Protein AF-A0A951EGD0-F1 (afdb_monomer_lite)

Foldseek 3Di:
DDDDDDDDDDDDDDDDDDDDDDDDDDDDDDDPDDDPDDDPPPPPDPPPDQDDDDDDAQGKDKDFAPAFWPDKDKPDVQQKNWDDPDRGIIMIHGHHDDDIDMDTDGPPPD

Sequence (110 aa):
MTSHISRVLTIALLAVAVGAPAQEQANPPAAPAQAPAAAPEQSAMPTESPLPLRVLVGKSLLINTADRLKRVSVTDPTVADALVVTPTQVLIHGRAPGEVSLLLWNESER

Structure (mmCIF, N/CA/C/O backbone):
data_AF-A0A951EGD0-F1
#
_entry.id   AF-A0A951EGD0-F1
#
loop_
_atom_site.group_PDB
_atom_site.id
_atom_site.type_symbol
_atom_site.label_atom_id
_atom_site.label_alt_id
_atom_site.label_comp_id
_atom_site.label_asym_id
_atom_site.label_entity_id
_atom_site.label_seq_id
_atom_site.pdbx_PDB_ins_code
_atom_site.Cartn_x
_atom_site.Cartn_y
_atom_site.Cartn_z
_atom_site.occupancy
_atom_site.B_iso_or_equiv
_atom_site.auth_seq_id
_atom_site.auth_comp_id
_atom_site.auth_asym_id
_atom_site.auth_atom_id
_atom_site.pdbx_PDB_model_num
ATOM 1 N N . MET A 1 1 ? 38.394 -3.154 12.804 1.00 40.75 1 MET A N 1
ATOM 2 C CA . MET A 1 1 ? 39.769 -3.593 12.466 1.00 40.75 1 MET A CA 1
ATOM 3 C C . MET A 1 1 ? 40.384 -4.086 13.766 1.00 40.75 1 MET A C 1
ATOM 5 O O . MET A 1 1 ? 40.414 -3.297 14.689 1.00 40.75 1 MET A O 1
ATOM 9 N N . THR A 1 2 ? 40.779 -5.330 14.015 1.00 39.12 2 THR A N 1
ATOM 10 C CA . THR A 1 2 ? 40.964 -6.543 13.211 1.00 39.12 2 THR A CA 1
ATOM 11 C C . THR A 1 2 ? 41.098 -7.684 14.236 1.00 39.12 2 THR A C 1
ATOM 13 O O . THR A 1 2 ? 41.708 -7.494 15.283 1.00 39.12 2 THR A O 1
ATOM 16 N N . SER A 1 3 ? 40.477 -8.832 13.970 1.00 39.78 3 SER A N 1
ATOM 17 C CA . SER A 1 3 ? 40.514 -10.045 14.804 1.00 39.78 3 SER A CA 1
ATOM 18 C C . SER A 1 3 ? 41.935 -10.598 14.971 1.00 39.78 3 SER A C 1
ATOM 20 O O . SER A 1 3 ? 42.650 -10.668 13.973 1.00 39.78 3 SER A O 1
ATOM 22 N N . HIS A 1 4 ? 42.312 -11.081 16.164 1.00 48.09 4 HIS A N 1
ATOM 23 C CA . HIS A 1 4 ? 43.473 -11.966 16.335 1.00 48.09 4 HIS A CA 1
ATOM 24 C C . HIS A 1 4 ? 43.120 -13.229 17.135 1.00 48.09 4 HIS A C 1
ATOM 26 O O . HIS A 1 4 ? 42.984 -13.242 18.355 1.00 48.09 4 HIS A O 1
ATOM 32 N N . ILE A 1 5 ? 42.968 -14.297 16.355 1.00 57.12 5 ILE A N 1
ATOM 33 C CA . ILE A 1 5 ? 42.951 -15.716 16.700 1.00 57.12 5 ILE A CA 1
ATOM 34 C C . ILE A 1 5 ? 44.363 -16.133 17.130 1.00 57.12 5 ILE A C 1
ATOM 36 O O . ILE A 1 5 ? 45.297 -15.858 16.384 1.00 57.12 5 ILE A O 1
ATOM 40 N N . SER A 1 6 ? 44.521 -16.869 18.237 1.00 33.91 6 SER A N 1
ATOM 41 C CA . SER A 1 6 ? 45.479 -17.991 18.280 1.00 33.91 6 SER A CA 1
ATOM 42 C C . SER A 1 6 ? 45.312 -18.848 19.539 1.00 33.91 6 SER A C 1
ATOM 44 O O . SER A 1 6 ? 45.631 -18.427 20.648 1.00 33.91 6 SER A O 1
ATOM 46 N N . ARG A 1 7 ? 44.804 -20.074 19.363 1.00 51.00 7 ARG A N 1
ATOM 47 C CA . ARG A 1 7 ? 44.871 -21.154 20.359 1.00 51.00 7 ARG A CA 1
ATOM 48 C C . ARG A 1 7 ? 46.187 -21.894 20.131 1.00 51.00 7 ARG A C 1
ATOM 50 O O . ARG A 1 7 ? 46.373 -22.448 19.054 1.00 51.00 7 ARG A O 1
ATOM 57 N N . VAL A 1 8 ? 47.055 -21.956 21.137 1.00 42.44 8 VAL A N 1
ATOM 58 C CA . VAL A 1 8 ? 48.217 -22.857 21.141 1.00 42.44 8 VAL A CA 1
ATOM 59 C C . VAL A 1 8 ? 48.101 -23.751 22.369 1.00 42.44 8 VAL A C 1
ATOM 61 O O . VAL A 1 8 ? 48.244 -23.305 23.503 1.00 42.44 8 VAL A O 1
ATOM 64 N N . LEU A 1 9 ? 47.756 -25.012 22.115 1.00 39.84 9 LEU A N 1
ATOM 65 C CA . LEU A 1 9 ? 47.709 -26.099 23.084 1.00 39.84 9 LEU A CA 1
ATOM 66 C C . LEU A 1 9 ? 49.046 -26.842 22.987 1.00 39.84 9 LEU A C 1
ATOM 68 O O . LEU A 1 9 ? 49.231 -27.665 22.095 1.00 39.84 9 LEU A O 1
ATOM 72 N N . THR A 1 10 ? 49.982 -26.531 23.879 1.00 41.69 10 THR A N 1
ATOM 73 C CA . THR A 1 10 ? 51.238 -27.279 24.009 1.00 41.69 10 THR A CA 1
ATOM 74 C C . THR A 1 10 ? 51.040 -28.374 25.050 1.00 41.69 10 THR A C 1
ATOM 76 O O . THR A 1 10 ? 50.891 -28.091 26.236 1.00 41.69 10 THR A O 1
ATOM 79 N N . ILE A 1 11 ? 51.021 -29.628 24.600 1.00 44.25 11 ILE A N 1
ATOM 80 C CA . ILE A 1 11 ? 51.007 -30.814 25.458 1.00 44.25 11 ILE A CA 1
ATOM 81 C C . ILE A 1 11 ? 52.465 -31.198 25.711 1.00 44.25 11 ILE A C 1
ATOM 83 O O . ILE A 1 11 ? 53.158 -31.646 24.800 1.00 44.25 11 ILE A O 1
ATOM 87 N N . ALA A 1 12 ? 52.934 -31.002 26.941 1.00 45.66 12 ALA A N 1
ATOM 88 C CA . ALA A 1 12 ? 54.203 -31.547 27.400 1.00 45.66 12 ALA A CA 1
ATOM 89 C C . ALA A 1 12 ? 53.955 -32.945 27.981 1.00 45.66 12 ALA A C 1
ATOM 91 O O . ALA A 1 12 ? 53.228 -33.101 28.961 1.00 45.66 12 ALA A O 1
ATOM 92 N N . LEU A 1 13 ? 54.554 -33.955 27.351 1.00 42.44 13 LEU A N 1
ATOM 93 C CA . LEU A 1 13 ? 54.584 -35.335 27.819 1.00 42.44 13 LEU A CA 1
ATOM 94 C C . LEU A 1 13 ? 55.988 -35.626 28.360 1.00 42.44 13 LEU A C 1
ATOM 96 O O . LEU A 1 13 ? 56.957 -35.571 27.606 1.00 42.44 13 LEU A O 1
ATOM 100 N N . LEU A 1 14 ? 56.098 -35.978 29.639 1.00 43.75 14 LEU A N 1
ATOM 101 C CA . LEU A 1 14 ? 57.259 -36.691 30.168 1.00 43.75 14 LEU A CA 1
ATOM 102 C C . LEU A 1 14 ? 56.806 -37.631 31.282 1.00 43.75 14 LEU A C 1
ATOM 104 O O . LEU A 1 14 ? 56.277 -37.211 32.308 1.00 43.75 14 LEU A O 1
ATOM 108 N N . ALA A 1 15 ? 56.988 -38.920 31.014 1.00 43.16 15 ALA A N 1
ATOM 109 C CA . ALA A 1 15 ? 56.683 -40.026 31.899 1.00 43.16 15 ALA A CA 1
ATOM 110 C C . ALA A 1 15 ? 57.900 -40.359 32.770 1.00 43.16 15 ALA A C 1
ATOM 112 O O . ALA A 1 15 ? 59.006 -40.512 32.255 1.00 43.16 15 ALA A O 1
ATOM 113 N N . VAL A 1 16 ? 57.674 -40.556 34.069 1.00 39.97 16 VAL A N 1
ATOM 114 C CA . VAL A 1 16 ? 58.549 -41.340 34.947 1.00 39.97 16 VAL A CA 1
ATOM 115 C C . VAL A 1 16 ? 57.652 -42.270 35.758 1.00 39.97 16 VAL A C 1
ATOM 117 O O . VAL A 1 16 ? 56.749 -41.824 36.461 1.00 39.97 16 VAL A O 1
ATOM 120 N N . ALA A 1 17 ? 57.882 -43.570 35.604 1.00 47.56 17 ALA A N 1
ATOM 121 C CA . ALA A 1 17 ? 57.216 -44.644 36.329 1.00 47.56 17 ALA A CA 1
ATOM 122 C C . ALA A 1 17 ? 58.032 -45.021 37.570 1.00 47.56 17 ALA A C 1
ATOM 124 O O . ALA A 1 17 ? 59.232 -45.198 37.417 1.00 47.56 17 ALA A O 1
ATOM 125 N N . VAL A 1 18 ? 57.391 -45.210 38.734 1.00 44.75 18 VAL A N 1
ATOM 126 C CA . VAL A 1 18 ? 57.774 -46.157 39.811 1.00 44.75 18 VAL A CA 1
ATOM 127 C C . VAL A 1 18 ? 56.620 -46.252 40.833 1.00 44.75 18 VAL A C 1
ATOM 129 O O . VAL A 1 1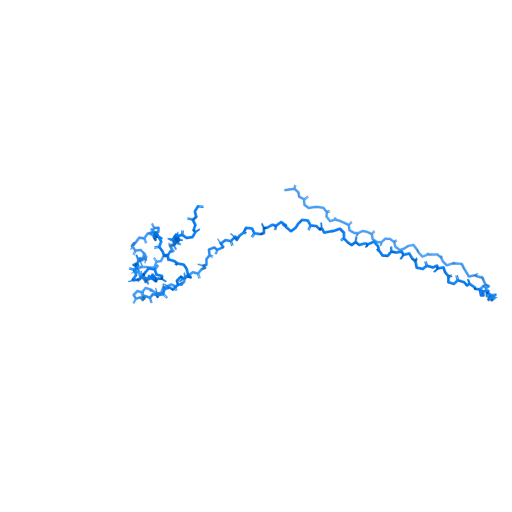8 ? 56.211 -45.239 41.386 1.00 44.75 18 VAL A O 1
ATOM 132 N N . GLY A 1 19 ? 56.167 -47.483 41.122 1.00 34.28 19 GLY A N 1
ATOM 133 C CA . GLY A 1 19 ? 55.616 -47.894 42.427 1.00 34.28 19 GLY A CA 1
ATOM 134 C C . GLY A 1 19 ? 54.098 -47.773 42.666 1.00 34.28 19 GLY A C 1
ATOM 135 O O . GLY A 1 19 ? 53.579 -46.689 42.887 1.00 34.28 19 GLY A O 1
ATOM 136 N N . ALA A 1 20 ? 53.406 -48.913 42.749 1.00 43.59 20 ALA A N 1
ATOM 137 C CA . ALA A 1 20 ? 52.182 -49.108 43.551 1.00 43.59 20 ALA A CA 1
ATOM 138 C C . ALA A 1 20 ? 52.588 -49.874 44.842 1.00 43.59 20 ALA A C 1
ATOM 140 O O . ALA A 1 20 ? 53.626 -50.541 44.766 1.00 43.59 20 ALA A O 1
ATOM 141 N N . PRO A 1 21 ? 51.853 -49.866 45.987 1.00 46.72 21 PRO A N 1
ATOM 142 C CA . PRO A 1 21 ? 50.387 -49.784 46.102 1.00 46.72 21 PRO A CA 1
ATOM 143 C C . PRO A 1 21 ? 49.797 -48.939 47.267 1.00 46.72 21 PRO A C 1
ATOM 145 O O . PRO A 1 21 ? 50.447 -48.665 48.265 1.00 46.72 21 PRO A O 1
ATOM 148 N N . ALA A 1 22 ? 48.500 -48.628 47.122 1.00 49.06 22 ALA A N 1
ATOM 149 C CA . ALA A 1 22 ? 47.479 -48.404 48.160 1.00 49.06 22 ALA A CA 1
ATOM 150 C C . ALA A 1 22 ? 47.770 -47.443 49.334 1.00 49.06 22 ALA A C 1
ATOM 152 O O . ALA A 1 22 ? 48.406 -47.845 50.300 1.00 49.06 22 ALA A O 1
ATOM 153 N N . GLN A 1 23 ? 47.101 -46.278 49.345 1.00 50.22 23 GLN A N 1
ATOM 154 C CA . GLN A 1 23 ? 46.481 -45.719 50.558 1.00 50.22 23 GLN A CA 1
ATOM 155 C C . GLN A 1 23 ? 45.142 -45.039 50.216 1.00 50.22 23 GLN A C 1
ATOM 157 O O . GLN A 1 23 ? 45.081 -44.042 49.501 1.00 50.22 23 GLN A O 1
ATOM 162 N N . GLU A 1 24 ? 44.078 -45.670 50.714 1.00 47.81 24 GLU A N 1
ATOM 163 C CA . GLU A 1 24 ? 42.837 -45.089 51.237 1.00 47.81 24 GLU A CA 1
ATOM 164 C C . GLU A 1 24 ? 43.003 -43.623 51.691 1.00 47.81 24 GLU A C 1
ATOM 166 O O . GLU A 1 24 ? 43.974 -43.306 52.379 1.00 47.81 24 GLU A O 1
ATOM 171 N N . GLN A 1 25 ? 42.037 -42.754 51.372 1.00 47.69 25 GLN A N 1
ATOM 172 C CA . GLN A 1 25 ? 41.171 -42.101 52.370 1.00 47.69 25 GLN A CA 1
ATOM 173 C C . GLN A 1 25 ? 40.658 -40.716 51.937 1.00 47.69 25 GLN A C 1
ATOM 175 O O . GLN A 1 25 ? 41.391 -39.849 51.472 1.00 47.69 25 GLN A O 1
ATOM 180 N N . ALA A 1 26 ? 39.378 -40.526 52.262 1.00 41.91 26 ALA A N 1
ATOM 181 C CA . ALA A 1 26 ? 38.697 -39.266 52.548 1.00 41.91 26 ALA A CA 1
ATOM 182 C C . ALA A 1 26 ? 38.378 -38.330 51.373 1.00 41.91 26 ALA A C 1
ATOM 184 O O . ALA A 1 26 ? 39.106 -37.404 51.033 1.00 41.91 26 ALA A O 1
ATOM 185 N N . ASN A 1 27 ? 37.150 -38.508 50.884 1.00 56.91 27 ASN A N 1
ATOM 186 C CA . ASN A 1 27 ? 36.245 -37.441 50.462 1.00 56.91 27 ASN A CA 1
ATOM 187 C C . ASN A 1 27 ? 36.460 -36.123 51.245 1.00 56.91 27 ASN A C 1
ATOM 189 O O . ASN A 1 27 ? 36.253 -36.117 52.463 1.00 56.91 27 ASN A O 1
ATOM 193 N N . PRO A 1 28 ? 36.787 -35.000 50.580 1.00 64.12 28 PRO A N 1
ATOM 194 C CA . PRO A 1 28 ? 36.561 -33.672 51.127 1.00 64.12 28 PRO A CA 1
ATOM 195 C C . PRO A 1 28 ? 35.199 -33.111 50.686 1.00 64.12 28 PRO A C 1
ATOM 197 O O . PRO A 1 28 ? 34.653 -33.508 49.657 1.00 64.12 28 PRO A O 1
ATOM 200 N N . PRO A 1 29 ? 34.629 -32.195 51.481 1.00 55.19 29 PRO A N 1
ATOM 201 C CA . PRO A 1 29 ? 33.207 -31.896 51.510 1.00 55.19 29 PRO A CA 1
ATOM 202 C C . PRO A 1 29 ? 32.787 -30.955 50.383 1.00 55.19 29 PRO A C 1
ATOM 204 O O . PRO A 1 29 ? 33.583 -30.178 49.859 1.00 55.19 29 PRO A O 1
ATOM 207 N N . ALA A 1 30 ? 31.492 -31.002 50.076 1.00 55.06 30 ALA A N 1
ATOM 208 C CA . ALA A 1 30 ? 30.784 -30.072 49.212 1.00 55.06 30 ALA A CA 1
ATOM 209 C C . ALA A 1 30 ? 31.235 -28.611 49.410 1.00 55.06 30 ALA A C 1
ATOM 211 O O . ALA A 1 30 ? 31.036 -28.022 50.473 1.00 55.06 30 ALA A O 1
ATOM 212 N N . ALA A 1 31 ? 31.792 -28.018 48.354 1.00 58.25 31 ALA A N 1
ATOM 213 C CA . ALA A 1 31 ? 31.859 -26.572 48.217 1.00 58.25 31 ALA A CA 1
ATOM 214 C C . ALA A 1 31 ? 30.480 -26.068 47.747 1.00 58.25 31 ALA A C 1
ATOM 216 O O . ALA A 1 31 ? 29.912 -26.655 46.820 1.00 58.25 31 ALA A O 1
ATOM 217 N N . PRO A 1 32 ? 29.910 -25.012 48.355 1.00 54.44 32 PRO A N 1
ATOM 218 C CA . PRO A 1 32 ? 28.643 -24.457 47.905 1.00 54.44 32 PRO A CA 1
ATOM 219 C C . PRO A 1 32 ? 28.800 -23.928 46.478 1.00 54.44 32 PRO A C 1
ATOM 221 O O . PRO A 1 32 ? 29.672 -23.106 46.193 1.00 54.44 32 PRO A O 1
ATOM 224 N N . ALA A 1 33 ? 27.947 -24.429 45.584 1.00 56.00 33 ALA A N 1
ATOM 225 C CA . ALA A 1 33 ? 27.817 -23.944 44.223 1.00 56.00 33 ALA A CA 1
ATOM 226 C C . ALA A 1 33 ? 27.576 -22.428 44.250 1.00 56.00 33 ALA A C 1
ATOM 228 O O . ALA A 1 33 ? 26.582 -21.948 44.797 1.00 56.00 33 ALA A O 1
ATOM 229 N N . GLN A 1 34 ? 28.513 -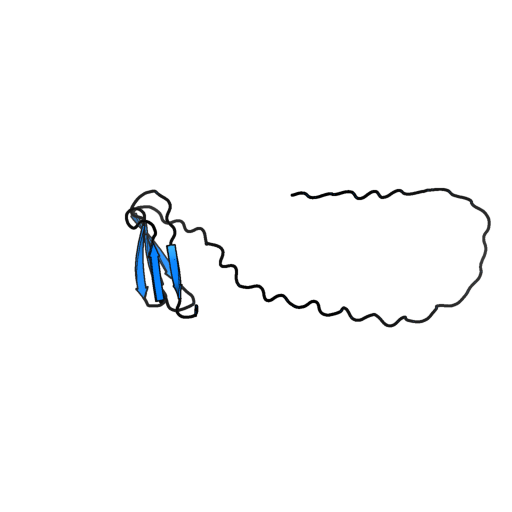21.677 43.678 1.00 55.97 34 GLN A N 1
ATOM 230 C CA . GLN A 1 34 ? 28.345 -20.256 43.423 1.00 55.97 34 GLN A CA 1
ATOM 231 C C . GLN A 1 34 ? 27.167 -20.093 42.456 1.00 55.97 34 GLN A C 1
ATOM 233 O O . GLN A 1 34 ? 27.186 -20.624 41.345 1.00 55.97 34 GLN A O 1
ATOM 238 N N . ALA A 1 35 ? 26.125 -19.394 42.905 1.00 60.56 35 ALA A N 1
ATOM 239 C CA . ALA A 1 35 ? 25.008 -18.999 42.062 1.00 60.56 35 ALA A CA 1
ATOM 240 C C . ALA A 1 35 ? 25.536 -18.204 40.852 1.00 60.56 35 ALA A C 1
ATOM 242 O O . ALA A 1 35 ? 26.345 -17.290 41.047 1.00 60.56 35 ALA A O 1
ATOM 243 N N . PRO A 1 36 ? 25.104 -18.500 39.614 1.00 55.78 36 PRO A N 1
ATOM 244 C CA . PRO A 1 36 ? 25.424 -17.645 38.485 1.00 55.78 36 PRO A CA 1
ATOM 245 C C . PRO A 1 36 ? 24.801 -16.269 38.719 1.00 55.78 36 PRO A C 1
ATOM 247 O O . PRO A 1 36 ? 23.587 -16.144 38.886 1.00 55.78 36 PRO A O 1
ATOM 250 N N . ALA A 1 37 ? 25.645 -15.240 38.748 1.00 54.34 37 ALA A N 1
ATOM 251 C CA . ALA A 1 37 ? 25.214 -13.856 38.691 1.00 54.34 37 ALA A CA 1
ATOM 252 C C . ALA A 1 37 ? 24.342 -13.663 37.443 1.00 54.34 37 ALA A C 1
ATOM 254 O O . ALA A 1 37 ? 24.775 -13.959 36.327 1.00 54.34 37 ALA A O 1
ATOM 255 N N . ALA A 1 38 ? 23.114 -13.190 37.645 1.00 59.47 38 ALA A N 1
ATOM 256 C CA . ALA A 1 38 ? 22.227 -12.784 36.569 1.00 59.47 38 ALA A CA 1
ATOM 257 C C . ALA A 1 38 ? 22.919 -11.682 35.754 1.00 59.47 38 ALA A C 1
ATOM 259 O O . ALA A 1 38 ? 23.140 -10.574 36.246 1.00 59.47 38 ALA A O 1
ATOM 260 N N . ALA A 1 39 ? 23.305 -12.007 34.521 1.00 64.31 39 ALA A N 1
ATOM 261 C CA . ALA A 1 39 ? 23.678 -11.002 33.542 1.00 64.31 39 ALA A CA 1
ATOM 262 C C . ALA A 1 39 ? 22.443 -10.125 33.269 1.00 64.31 39 ALA A C 1
ATOM 264 O O . ALA A 1 39 ? 21.338 -10.666 33.184 1.00 64.31 39 ALA A O 1
ATOM 265 N N . PRO A 1 40 ? 22.594 -8.796 33.141 1.00 57.94 40 PRO A N 1
ATOM 266 C CA . PRO A 1 40 ? 21.478 -7.941 32.779 1.00 57.94 40 PRO A CA 1
ATOM 267 C C . PRO A 1 40 ? 20.961 -8.382 31.410 1.00 57.94 40 PRO A C 1
ATOM 269 O O . PRO A 1 40 ? 21.702 -8.386 30.425 1.00 57.94 40 PRO A O 1
ATOM 272 N N . GLU A 1 41 ? 19.693 -8.783 31.367 1.00 61.44 41 GLU A N 1
ATOM 273 C CA . GLU A 1 41 ? 18.964 -9.023 30.132 1.00 61.44 41 GLU A CA 1
ATOM 274 C C . GLU A 1 41 ? 18.881 -7.686 29.400 1.00 61.44 41 GLU A C 1
ATOM 276 O O . GLU A 1 41 ? 18.056 -6.824 29.700 1.00 61.44 41 GLU A O 1
ATOM 281 N N . GLN A 1 42 ? 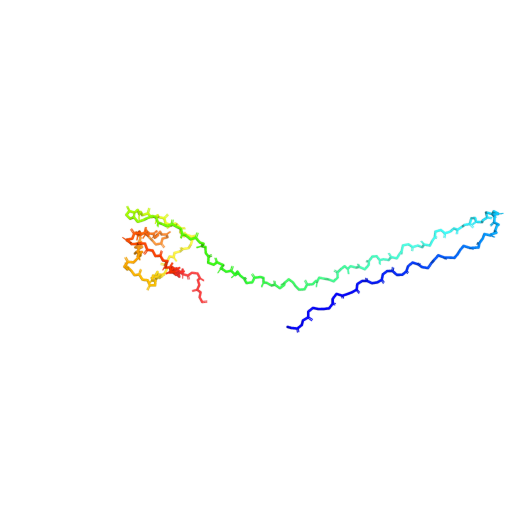19.828 -7.468 28.493 1.00 61.91 42 GLN A N 1
ATOM 282 C CA . GLN A 1 42 ? 19.820 -6.327 27.604 1.00 61.91 42 GLN A CA 1
ATOM 283 C C . GLN A 1 42 ? 18.586 -6.473 26.725 1.00 61.91 42 GLN A C 1
ATOM 285 O O . GLN A 1 42 ? 18.564 -7.306 25.821 1.00 61.91 42 GLN A O 1
ATOM 290 N N . SER A 1 43 ? 17.546 -5.705 27.055 1.00 61.53 43 SER A N 1
ATOM 291 C CA . SER A 1 43 ? 16.281 -5.649 26.337 1.00 61.53 43 SER A CA 1
ATOM 292 C C . SER A 1 43 ? 16.572 -5.544 24.846 1.00 61.53 43 SER A C 1
ATOM 294 O O . SER A 1 43 ? 17.041 -4.508 24.368 1.00 61.53 43 SER A O 1
ATOM 296 N N . ALA A 1 44 ? 16.361 -6.639 24.118 1.00 64.25 44 ALA A N 1
ATOM 297 C CA . ALA A 1 44 ? 16.507 -6.653 22.678 1.00 64.25 44 ALA A CA 1
ATOM 298 C C . ALA A 1 44 ? 15.437 -5.715 22.117 1.00 64.25 44 ALA A C 1
ATOM 300 O O . ALA A 1 44 ? 14.256 -6.058 22.077 1.00 64.25 44 ALA A O 1
ATOM 301 N N . MET A 1 45 ? 15.840 -4.502 21.740 1.00 63.34 45 MET A N 1
ATOM 302 C CA . MET A 1 45 ? 15.003 -3.645 20.913 1.00 63.34 45 MET A CA 1
ATOM 303 C C . MET A 1 45 ? 14.645 -4.448 19.656 1.00 63.34 45 MET A C 1
ATOM 305 O O . MET A 1 45 ? 15.560 -5.012 19.041 1.00 63.34 45 MET A O 1
ATOM 309 N N . PRO A 1 46 ? 13.356 -4.547 19.280 1.00 62.88 46 PRO A N 1
ATOM 310 C CA . PRO A 1 46 ? 12.965 -5.211 18.050 1.00 62.88 46 PRO A CA 1
ATOM 311 C C . PRO A 1 46 ? 13.707 -4.541 16.898 1.00 62.88 46 PRO A C 1
ATOM 313 O O . PRO A 1 46 ? 13.461 -3.388 16.559 1.00 62.88 46 PRO A O 1
ATOM 316 N N . THR A 1 47 ? 14.679 -5.244 16.330 1.00 59.38 47 THR A N 1
ATOM 317 C CA . THR A 1 47 ? 15.281 -4.828 15.071 1.00 59.38 47 THR A CA 1
ATOM 318 C C . THR A 1 47 ? 14.319 -5.291 13.994 1.00 59.38 47 THR A C 1
ATOM 320 O O . THR A 1 47 ? 14.359 -6.450 13.575 1.00 59.38 47 THR A O 1
ATOM 323 N N . GLU A 1 48 ? 13.406 -4.406 13.600 1.00 66.31 48 GLU A N 1
ATOM 324 C CA . GLU A 1 48 ? 12.530 -4.615 12.451 1.00 66.31 48 GLU A CA 1
ATOM 325 C C . GLU A 1 48 ? 13.397 -4.688 11.195 1.00 66.31 48 GLU A C 1
ATOM 327 O O . GLU A 1 48 ? 13.770 -3.691 10.580 1.00 66.31 48 GLU A O 1
ATOM 332 N N . SER A 1 49 ? 13.808 -5.908 10.859 1.00 71.19 49 SER A N 1
ATOM 333 C CA . SER A 1 49 ? 14.555 -6.158 9.637 1.00 71.19 49 SER A CA 1
ATOM 334 C C . SER A 1 49 ? 13.592 -6.044 8.454 1.00 71.19 49 SER A C 1
ATOM 336 O O . SER A 1 49 ? 12.514 -6.644 8.504 1.00 71.19 49 SER A O 1
ATOM 338 N N . PRO A 1 50 ? 13.953 -5.311 7.386 1.00 72.31 50 PRO A N 1
ATOM 339 C CA . PRO A 1 50 ? 13.085 -5.153 6.229 1.00 72.31 50 PRO A CA 1
ATOM 340 C C . PRO A 1 50 ? 12.770 -6.522 5.618 1.00 72.31 50 PRO A C 1
ATOM 342 O O . PRO A 1 50 ? 13.670 -7.284 5.257 1.00 72.31 50 PRO A O 1
ATOM 345 N N . LEU A 1 51 ? 11.477 -6.840 5.524 1.00 81.69 51 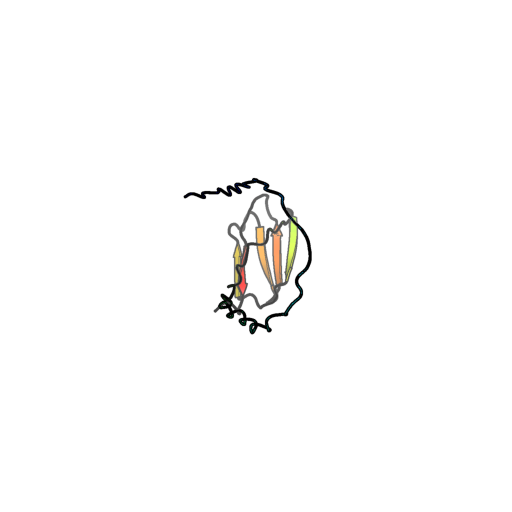LEU A N 1
ATOM 346 C CA . LEU A 1 51 ? 11.007 -8.100 4.958 1.00 81.69 51 LEU A CA 1
ATOM 347 C C . LEU A 1 51 ? 11.079 -8.028 3.423 1.00 81.69 51 LEU A C 1
ATOM 349 O O . LEU A 1 51 ? 10.442 -7.150 2.835 1.00 81.69 51 LEU A O 1
ATOM 353 N N . PRO A 1 52 ? 11.802 -8.938 2.743 1.00 85.44 52 PRO A N 1
ATOM 354 C CA . PRO A 1 52 ? 11.832 -8.946 1.288 1.00 85.44 52 PRO A CA 1
ATOM 355 C C . PRO A 1 52 ? 10.463 -9.363 0.741 1.00 85.44 52 PRO A C 1
ATOM 357 O O . PRO A 1 52 ? 10.021 -10.499 0.923 1.00 85.44 52 PRO A O 1
ATOM 360 N N . LEU A 1 53 ? 9.803 -8.444 0.039 1.00 90.75 53 LEU A N 1
ATOM 361 C CA . LEU A 1 53 ? 8.497 -8.654 -0.576 1.00 90.75 53 LEU A CA 1
ATOM 362 C C . LEU A 1 53 ? 8.625 -8.706 -2.100 1.00 90.75 53 LEU A C 1
ATOM 364 O O . LEU A 1 53 ? 9.303 -7.875 -2.699 1.00 90.75 53 LEU A O 1
ATOM 368 N N . ARG A 1 54 ? 7.940 -9.657 -2.742 1.00 94.19 54 ARG A N 1
ATOM 369 C CA . ARG A 1 54 ? 7.896 -9.771 -4.207 1.00 94.19 54 ARG A CA 1
ATOM 370 C C . ARG A 1 54 ? 6.461 -9.673 -4.700 1.00 94.19 54 ARG A C 1
ATOM 372 O O . ARG A 1 54 ? 5.615 -10.468 -4.298 1.00 94.19 54 ARG A O 1
ATOM 379 N N . VAL A 1 55 ? 6.209 -8.731 -5.604 1.00 95.62 55 VAL A N 1
ATOM 380 C CA . VAL A 1 55 ? 4.915 -8.553 -6.273 1.00 95.62 55 VAL A CA 1
ATOM 381 C C . VAL A 1 55 ? 5.147 -8.597 -7.778 1.00 95.62 55 VAL A C 1
ATOM 383 O O . VAL A 1 55 ? 6.041 -7.931 -8.293 1.00 95.62 55 VAL A O 1
ATOM 386 N N . LEU A 1 56 ? 4.372 -9.416 -8.490 1.00 97.00 56 LEU A N 1
ATOM 387 C CA . LEU A 1 56 ? 4.482 -9.512 -9.943 1.00 97.00 56 LEU A CA 1
ATOM 388 C C . LEU A 1 56 ? 3.816 -8.301 -10.611 1.00 97.00 56 LEU A C 1
ATOM 390 O O . LEU A 1 56 ? 2.808 -7.784 -10.128 1.00 97.00 56 LEU A O 1
ATOM 394 N N . VAL A 1 57 ? 4.338 -7.902 -11.769 1.00 97.88 57 VAL A N 1
ATOM 395 C CA . VAL A 1 57 ? 3.735 -6.849 -12.597 1.00 97.88 57 VAL A CA 1
ATOM 396 C C . VAL A 1 57 ? 2.321 -7.257 -13.027 1.00 97.88 57 VAL A C 1
ATOM 398 O O . VAL A 1 57 ? 2.084 -8.388 -13.456 1.00 97.88 57 VAL A O 1
ATOM 401 N N . GLY A 1 58 ? 1.361 -6.341 -12.886 1.00 97.75 58 GLY A N 1
ATOM 402 C CA . GLY A 1 58 ? -0.052 -6.600 -13.171 1.00 97.75 58 GLY A CA 1
ATOM 403 C C . GLY A 1 58 ? -0.712 -7.559 -12.173 1.00 97.75 58 GLY A C 1
ATOM 404 O O . GLY A 1 58 ? -1.738 -8.175 -12.489 1.00 97.75 58 GLY A O 1
ATOM 405 N N . LYS A 1 59 ? -0.107 -7.743 -10.993 1.00 97.94 59 LYS A N 1
ATOM 406 C CA . LYS A 1 59 ? -0.678 -8.474 -9.859 1.00 97.94 59 LYS A CA 1
ATOM 407 C C . LYS A 1 59 ? -0.716 -7.587 -8.627 1.00 97.94 59 LYS A C 1
ATOM 409 O O . LYS A 1 59 ? -0.058 -6.550 -8.550 1.00 97.94 59 LYS A O 1
ATOM 414 N N . SER A 1 60 ? -1.526 -8.030 -7.676 1.00 96.81 60 SER A N 1
ATOM 415 C CA . SER A 1 60 ? -1.737 -7.332 -6.420 1.00 96.81 60 SER A CA 1
ATOM 416 C C . SER A 1 60 ? -1.492 -8.284 -5.266 1.00 96.81 60 SER A C 1
ATOM 418 O O . SER A 1 60 ? -1.806 -9.471 -5.372 1.00 96.81 60 SER A O 1
ATOM 420 N N . LEU A 1 61 ? -0.958 -7.762 -4.172 1.00 95.94 61 LEU A N 1
ATOM 421 C CA . LEU A 1 61 ? -0.724 -8.500 -2.945 1.00 95.94 61 LEU A CA 1
ATOM 422 C C . LEU A 1 61 ? -1.378 -7.759 -1.787 1.00 95.94 61 LEU A C 1
ATOM 424 O O . LEU A 1 61 ? -1.097 -6.584 -1.571 1.00 95.94 61 LEU A O 1
ATOM 428 N N . LEU A 1 62 ? -2.249 -8.444 -1.054 1.00 96.19 62 LEU A N 1
ATOM 429 C CA . LEU A 1 62 ? -2.852 -7.908 0.159 1.00 96.19 62 LEU A CA 1
ATOM 430 C C . LEU A 1 62 ? -2.000 -8.323 1.359 1.00 96.19 62 LEU A C 1
ATOM 432 O O . LEU A 1 62 ? -1.768 -9.513 1.571 1.00 96.19 62 LEU A O 1
ATOM 436 N N . ILE A 1 63 ? -1.555 -7.346 2.137 1.00 94.69 63 ILE A N 1
ATOM 437 C CA . ILE A 1 63 ? -0.815 -7.554 3.379 1.00 94.69 63 ILE A CA 1
ATOM 438 C C . ILE A 1 63 ? -1.709 -7.169 4.549 1.00 94.69 63 ILE A C 1
ATOM 440 O O . ILE A 1 63 ? -2.313 -6.097 4.549 1.00 94.69 63 ILE A O 1
ATOM 444 N N . ASN A 1 64 ? -1.752 -8.043 5.552 1.00 94.50 64 ASN A N 1
ATOM 445 C CA . ASN A 1 64 ? -2.402 -7.785 6.831 1.00 94.50 64 ASN A CA 1
ATOM 446 C C . ASN A 1 64 ? -1.341 -7.389 7.863 1.00 94.50 64 ASN A C 1
ATOM 448 O O . ASN A 1 64 ? -0.308 -8.053 7.966 1.00 94.50 64 ASN A O 1
ATOM 452 N N . THR A 1 65 ? -1.608 -6.347 8.641 1.00 92.56 65 THR A N 1
ATOM 453 C CA . THR A 1 65 ? -0.767 -5.908 9.758 1.00 92.56 65 THR A CA 1
ATOM 454 C C . THR A 1 65 ? -1.393 -6.295 11.094 1.00 92.56 65 THR A C 1
ATOM 456 O O . THR A 1 65 ? -2.610 -6.447 11.203 1.00 92.56 65 THR A O 1
ATOM 459 N N . ALA A 1 66 ? -0.557 -6.478 12.120 1.00 91.44 66 ALA A N 1
ATOM 460 C CA . ALA A 1 66 ? -1.027 -6.789 13.471 1.00 91.44 66 ALA A CA 1
ATOM 461 C C . ALA A 1 66 ? -1.684 -5.574 14.146 1.00 91.44 66 ALA A C 1
ATOM 463 O O . ALA A 1 66 ? -2.698 -5.720 14.823 1.00 91.44 66 ALA A O 1
ATOM 464 N N . ASP A 1 67 ? -1.115 -4.387 13.928 1.00 93.50 67 ASP A N 1
ATOM 465 C CA . ASP A 1 67 ? -1.612 -3.122 14.463 1.00 93.50 67 ASP A CA 1
ATOM 466 C C . ASP A 1 67 ? -2.210 -2.235 13.366 1.00 93.50 67 ASP A C 1
ATOM 468 O O . ASP A 1 67 ? -2.001 -2.463 12.165 1.00 93.50 67 ASP A O 1
ATOM 472 N N . ARG A 1 68 ? -2.971 -1.220 13.781 1.00 94.50 68 ARG A N 1
ATOM 473 C CA . ARG A 1 68 ? -3.568 -0.245 12.872 1.00 94.50 68 ARG A CA 1
ATOM 474 C C . ARG A 1 68 ? -2.503 0.606 12.187 1.00 94.50 68 ARG A C 1
ATOM 476 O O . ARG A 1 68 ? -1.588 1.127 12.812 1.00 94.50 68 ARG A O 1
ATOM 483 N N . LEU A 1 69 ? -2.658 0.768 10.880 1.00 94.56 69 LEU A N 1
ATOM 484 C CA . LEU A 1 69 ? -1.836 1.603 10.024 1.00 94.56 69 LEU A CA 1
ATOM 485 C C . LEU A 1 69 ? -2.157 3.078 10.258 1.00 94.56 69 LEU A C 1
ATOM 487 O O . LEU A 1 69 ? -3.292 3.525 10.095 1.00 94.56 69 LEU A O 1
ATOM 491 N N . LYS A 1 70 ? -1.116 3.846 10.557 1.00 94.69 70 LYS A N 1
ATOM 492 C CA . LYS A 1 70 ? -1.142 5.305 10.666 1.00 94.69 70 LYS A CA 1
ATOM 493 C C . LYS A 1 70 ? -0.709 5.971 9.366 1.00 94.69 70 LYS A C 1
ATOM 495 O O . LYS A 1 70 ? -1.228 7.022 8.991 1.00 94.69 70 LYS A O 1
ATOM 500 N N . ARG A 1 71 ? 0.281 5.386 8.689 1.00 93.75 71 ARG A N 1
ATOM 501 C CA . ARG A 1 71 ? 0.833 5.913 7.438 1.00 93.75 71 ARG A CA 1
ATOM 502 C C . ARG A 1 71 ? 1.429 4.789 6.603 1.00 93.75 71 ARG A C 1
ATOM 504 O O . ARG A 1 71 ? 1.999 3.847 7.140 1.00 93.75 71 ARG A O 1
ATOM 511 N N . VAL A 1 72 ? 1.347 4.944 5.288 1.00 94.75 72 VAL A N 1
ATOM 512 C CA . VAL A 1 72 ? 2.057 4.111 4.316 1.00 94.75 72 VAL A CA 1
ATOM 513 C C . VAL A 1 72 ? 2.808 5.035 3.365 1.00 94.75 72 VAL A C 1
ATOM 515 O O . VAL A 1 72 ? 2.289 6.086 2.990 1.00 94.75 72 VAL A O 1
ATOM 518 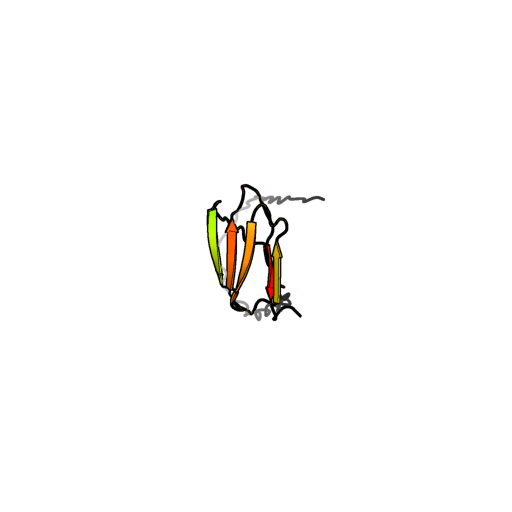N N . SER A 1 73 ? 4.034 4.668 3.007 1.00 95.62 73 SER A N 1
ATOM 519 C CA . SER A 1 73 ? 4.828 5.363 1.996 1.00 95.62 73 SER A CA 1
ATOM 520 C C . SER A 1 73 ? 5.469 4.363 1.047 1.00 95.62 73 SER A C 1
ATOM 522 O O . SER A 1 73 ? 5.907 3.288 1.463 1.00 95.62 73 SER A O 1
ATOM 524 N N . VAL A 1 74 ? 5.543 4.751 -0.222 1.00 96.12 74 VAL A N 1
ATOM 525 C CA . VAL A 1 74 ? 6.251 4.029 -1.273 1.00 96.12 74 VAL A CA 1
ATOM 526 C C . VAL A 1 74 ? 7.275 4.962 -1.906 1.00 96.12 74 VAL A C 1
ATOM 528 O O . VAL A 1 74 ? 7.006 6.139 -2.135 1.00 96.12 74 VAL A O 1
ATOM 531 N N . THR A 1 75 ? 8.470 4.435 -2.148 1.00 97.12 75 THR A N 1
ATOM 532 C CA . THR A 1 75 ? 9.594 5.209 -2.704 1.00 97.12 75 THR A CA 1
ATOM 533 C C . THR A 1 75 ? 9.383 5.629 -4.157 1.00 97.12 75 THR A C 1
ATOM 535 O O . THR A 1 75 ? 9.760 6.741 -4.512 1.00 97.12 75 THR A O 1
ATOM 538 N N . ASP A 1 76 ? 8.756 4.779 -4.974 1.00 97.50 76 ASP A N 1
ATOM 539 C CA . ASP A 1 76 ? 8.420 5.088 -6.365 1.00 97.50 76 ASP A CA 1
ATOM 540 C C . ASP A 1 76 ? 7.042 4.500 -6.750 1.00 97.50 76 ASP A C 1
ATOM 542 O O . ASP A 1 76 ? 6.919 3.282 -6.923 1.00 97.50 76 ASP A O 1
ATOM 546 N N . PRO A 1 77 ? 5.996 5.338 -6.914 1.00 96.44 77 PRO A N 1
ATOM 547 C CA . PRO A 1 77 ? 4.649 4.877 -7.256 1.00 96.44 77 PRO A CA 1
ATOM 548 C C . PRO A 1 77 ? 4.491 4.409 -8.714 1.00 96.44 77 PRO A C 1
ATOM 550 O O . PRO A 1 77 ? 3.447 3.864 -9.078 1.00 96.44 77 PRO A O 1
ATOM 553 N N . THR A 1 78 ? 5.491 4.621 -9.577 1.00 97.50 78 THR A N 1
ATOM 554 C CA . THR A 1 78 ? 5.473 4.153 -10.973 1.00 97.50 78 THR A CA 1
ATOM 555 C C . THR A 1 78 ? 5.830 2.668 -11.079 1.00 97.50 78 THR A C 1
ATOM 557 O O . THR A 1 78 ? 5.338 1.983 -11.978 1.00 97.50 78 THR A O 1
ATOM 560 N N . VAL A 1 79 ? 6.618 2.151 -10.128 1.00 98.00 79 VAL A N 1
ATOM 561 C CA . VAL A 1 79 ? 7.020 0.738 -10.042 1.00 98.00 79 VAL A CA 1
ATOM 562 C C . VAL A 1 79 ? 5.996 -0.084 -9.263 1.00 98.00 79 VAL A C 1
ATOM 564 O O . VAL A 1 79 ? 5.517 -1.107 -9.760 1.00 98.00 79 VAL A O 1
ATOM 567 N N . ALA A 1 80 ? 5.604 0.371 -8.073 1.00 97.69 80 ALA A N 1
ATOM 568 C CA . ALA A 1 80 ? 4.524 -0.242 -7.310 1.00 97.69 80 ALA A CA 1
ATOM 569 C C . ALA A 1 80 ? 3.744 0.806 -6.520 1.00 97.69 80 ALA A C 1
ATOM 571 O O . ALA A 1 80 ? 4.292 1.806 -6.081 1.00 97.69 80 ALA A O 1
ATOM 572 N N . ASP A 1 81 ? 2.461 0.548 -6.317 1.00 96.88 81 ASP A N 1
ATOM 573 C CA . ASP A 1 81 ? 1.540 1.447 -5.627 1.00 96.88 81 ASP A CA 1
ATOM 574 C C . ASP A 1 81 ? 0.940 0.746 -4.407 1.00 96.88 81 ASP A C 1
ATOM 576 O O . ASP A 1 81 ? 0.791 -0.478 -4.414 1.00 96.88 81 ASP A O 1
ATOM 580 N N . ALA A 1 82 ? 0.615 1.499 -3.359 1.00 96.19 82 ALA A N 1
ATOM 581 C CA . ALA A 1 82 ? 0.126 0.954 -2.097 1.00 96.19 82 ALA A CA 1
ATOM 582 C C . ALA A 1 82 ? -1.140 1.684 -1.644 1.00 96.19 82 ALA A C 1
ATOM 584 O O . ALA A 1 82 ? -1.136 2.893 -1.425 1.00 96.19 82 ALA A O 1
ATOM 585 N N . LEU A 1 83 ? -2.217 0.924 -1.457 1.00 96.12 83 LEU A N 1
ATOM 586 C CA . LEU A 1 83 ? -3.522 1.425 -1.048 1.00 96.12 83 LEU A CA 1
ATOM 587 C C . LEU A 1 83 ? -3.938 0.801 0.282 1.00 96.12 83 LEU A C 1
ATOM 589 O O . LEU A 1 83 ? -4.027 -0.418 0.406 1.00 96.12 83 LEU A O 1
ATOM 593 N N . VAL A 1 84 ? -4.250 1.633 1.27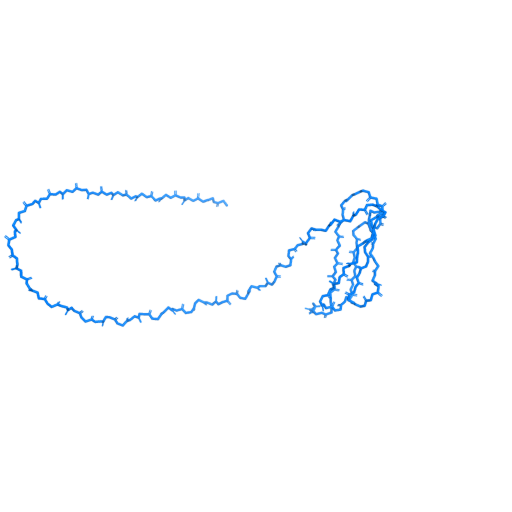2 1.00 96.62 84 VAL A N 1
ATOM 594 C CA . VAL A 1 84 ? -4.834 1.169 2.538 1.00 96.62 84 VAL A CA 1
ATOM 595 C C . VAL A 1 84 ? -6.303 0.822 2.297 1.00 96.62 84 VAL A C 1
ATOM 597 O O . VAL A 1 84 ? -7.109 1.701 2.000 1.00 96.62 84 VAL A O 1
ATOM 600 N N . VAL A 1 85 ? -6.647 -0.463 2.396 1.00 97.12 85 VAL A N 1
ATOM 601 C CA . VAL A 1 85 ? -8.014 -0.963 2.144 1.00 97.12 85 VAL A CA 1
ATOM 602 C C . VAL A 1 85 ? -8.835 -0.950 3.428 1.00 97.12 85 VAL A C 1
ATOM 604 O O . VAL A 1 85 ? -10.012 -0.597 3.426 1.00 97.12 85 VAL A O 1
ATOM 607 N N . THR A 1 86 ? -8.204 -1.316 4.540 1.00 97.19 86 THR A N 1
ATOM 608 C CA . THR A 1 86 ? -8.779 -1.240 5.885 1.00 97.19 86 THR A CA 1
ATOM 609 C C . THR A 1 86 ? -7.697 -0.766 6.856 1.00 97.19 86 THR A C 1
ATOM 611 O O . THR A 1 86 ? -6.518 -0.769 6.495 1.00 97.19 86 THR A O 1
ATOM 614 N N . PRO A 1 87 ? -8.039 -0.378 8.098 1.00 96.44 87 PRO A N 1
ATOM 615 C CA . PRO A 1 87 ? -7.045 0.096 9.056 1.00 96.44 87 PRO A CA 1
ATOM 616 C C . PRO A 1 87 ? -5.901 -0.885 9.337 1.00 96.44 87 PRO A C 1
ATOM 618 O O . PRO A 1 87 ? -4.883 -0.457 9.849 1.00 96.44 87 PRO A O 1
ATOM 621 N N . THR A 1 88 ? -6.039 -2.172 9.023 1.00 96.69 88 THR A N 1
ATOM 622 C CA . THR A 1 88 ? -4.999 -3.194 9.230 1.00 96.69 88 THR A CA 1
ATOM 623 C C . THR A 1 88 ? -4.619 -3.915 7.937 1.00 96.69 88 THR A C 1
ATOM 625 O O . THR A 1 88 ? -4.017 -4.988 7.973 1.00 96.69 88 THR A O 1
ATOM 628 N N . GLN A 1 89 ? -5.000 -3.374 6.775 1.00 97.19 89 GLN A N 1
ATOM 629 C CA . GLN A 1 89 ? -4.726 -4.004 5.487 1.00 97.19 89 GLN A CA 1
ATOM 630 C C . GLN A 1 89 ? -4.256 -3.003 4.446 1.00 97.19 89 GLN A C 1
ATOM 632 O O . GLN A 1 89 ? -4.875 -1.958 4.228 1.00 97.19 89 GLN A O 1
ATOM 637 N N . VAL A 1 90 ? -3.208 -3.389 3.726 1.00 96.69 90 VAL A N 1
ATOM 638 C CA . VAL A 1 90 ? -2.677 -2.645 2.587 1.00 96.69 90 VAL A CA 1
ATOM 639 C C . VAL A 1 90 ? -2.612 -3.546 1.361 1.00 96.69 90 VAL A C 1
ATOM 641 O O . VAL A 1 90 ? -2.137 -4.678 1.417 1.00 96.69 90 VAL A O 1
ATOM 644 N N . LEU A 1 91 ? -3.116 -3.043 0.244 1.00 97.00 91 LEU A N 1
ATOM 645 C CA . LEU A 1 91 ? -3.047 -3.680 -1.058 1.00 97.00 91 LEU A CA 1
ATOM 646 C C . LEU A 1 91 ? -1.909 -3.050 -1.850 1.00 97.00 91 LEU A C 1
ATOM 648 O O . LEU A 1 91 ? -1.873 -1.837 -2.038 1.00 97.00 91 LEU A O 1
ATOM 652 N N . ILE A 1 92 ? -0.986 -3.880 -2.314 1.00 97.00 92 ILE A N 1
ATOM 653 C CA . ILE A 1 92 ? 0.172 -3.461 -3.095 1.00 97.00 92 ILE A CA 1
ATOM 654 C C . ILE A 1 92 ? -0.035 -3.909 -4.530 1.00 97.00 92 ILE A C 1
ATOM 656 O O . ILE A 1 92 ? -0.260 -5.091 -4.781 1.00 97.00 92 ILE A O 1
ATOM 660 N N . HIS A 1 93 ? 0.071 -2.981 -5.470 1.00 97.69 93 HIS A N 1
ATOM 661 C CA . HIS A 1 93 ? -0.097 -3.217 -6.897 1.00 97.69 93 HIS A CA 1
ATOM 662 C C . HIS A 1 93 ? 1.242 -3.085 -7.619 1.00 97.69 93 HIS A C 1
ATOM 664 O O . HIS A 1 93 ? 1.822 -2.003 -7.650 1.00 97.69 93 HIS A O 1
ATOM 670 N N . GLY A 1 94 ? 1.716 -4.166 -8.242 1.00 97.69 94 GLY A N 1
ATOM 671 C CA . GLY A 1 94 ? 2.906 -4.123 -9.093 1.00 97.69 94 GLY A CA 1
ATOM 672 C C . GLY A 1 94 ? 2.573 -3.509 -10.453 1.00 97.69 94 GLY A C 1
ATOM 673 O O . GLY A 1 94 ? 1.780 -4.081 -11.206 1.00 97.69 94 GLY A O 1
ATOM 674 N N . ARG A 1 95 ? 3.170 -2.359 -10.783 1.00 97.69 95 ARG A N 1
ATOM 675 C CA . ARG A 1 95 ? 2.895 -1.608 -12.022 1.00 97.69 95 ARG A CA 1
ATOM 676 C C . ARG A 1 95 ? 3.969 -1.799 -13.089 1.00 97.69 95 ARG A C 1
ATOM 678 O O . ARG A 1 95 ? 3.621 -1.995 -14.250 1.00 97.69 95 ARG A O 1
ATOM 685 N N . ALA A 1 96 ? 5.241 -1.791 -12.704 1.00 98.38 96 ALA A N 1
ATOM 686 C CA . ALA A 1 96 ? 6.381 -1.913 -13.611 1.00 98.38 96 ALA A CA 1
ATOM 687 C C . ALA A 1 96 ? 7.516 -2.729 -12.958 1.00 98.38 96 ALA A C 1
ATOM 689 O O . ALA A 1 96 ? 7.517 -2.902 -11.739 1.00 98.38 96 ALA A O 1
ATOM 690 N N . PRO A 1 97 ? 8.465 -3.282 -13.736 1.00 97.50 97 PRO A N 1
ATOM 691 C CA . PRO A 1 97 ? 9.636 -3.944 -13.167 1.00 97.50 97 PRO A CA 1
ATOM 692 C C . PRO A 1 97 ? 10.547 -2.937 -12.450 1.00 97.50 97 PRO A C 1
ATOM 694 O O . PRO A 1 97 ? 10.841 -1.871 -12.986 1.00 97.50 97 PRO A O 1
ATOM 697 N N . GLY A 1 98 ? 11.025 -3.300 -11.261 1.00 96.25 98 GLY A N 1
ATOM 698 C CA . GLY A 1 98 ? 11.929 -2.482 -10.453 1.00 96.25 98 GLY A CA 1
ATOM 699 C C . GLY A 1 98 ? 11.941 -2.925 -8.991 1.00 96.25 98 GLY A C 1
ATOM 700 O O . GLY A 1 98 ? 11.269 -3.890 -8.622 1.00 96.25 98 GLY A O 1
ATOM 701 N N . GLU A 1 99 ? 12.696 -2.206 -8.167 1.00 95.50 99 GLU A N 1
ATOM 702 C CA . GLU A 1 99 ? 12.708 -2.372 -6.713 1.00 95.50 99 GLU A CA 1
ATOM 703 C C . GLU A 1 99 ? 12.213 -1.090 -6.049 1.00 95.50 99 GLU A C 1
ATOM 705 O O . GLU A 1 99 ? 12.578 0.011 -6.458 1.00 95.50 99 GLU A O 1
ATOM 710 N N . VAL A 1 100 ? 11.380 -1.242 -5.021 1.00 95.44 100 VAL A N 1
ATOM 711 C CA . VAL A 1 100 ? 10.898 -0.137 -4.192 1.00 95.44 100 VAL A CA 1
ATOM 712 C C . VAL A 1 100 ? 10.899 -0.544 -2.731 1.00 95.44 100 VAL A C 1
ATOM 714 O O . VAL A 1 100 ? 10.634 -1.696 -2.389 1.00 95.44 100 VAL A O 1
ATOM 717 N N . SER A 1 101 ? 11.134 0.429 -1.863 1.00 94.81 101 SER A N 1
ATOM 718 C CA . SER A 1 101 ? 10.894 0.293 -0.430 1.00 94.81 101 SER A CA 1
ATOM 719 C C . SER A 1 101 ? 9.478 0.738 -0.083 1.00 94.81 101 SER A C 1
ATOM 721 O O . SER A 1 101 ? 9.016 1.788 -0.547 1.00 94.81 101 SER A O 1
ATOM 723 N N . LEU A 1 102 ? 8.826 -0.060 0.761 1.00 93.88 102 LEU A N 1
ATOM 724 C CA . LEU A 1 102 ? 7.536 0.218 1.383 1.00 93.88 102 LEU A CA 1
ATOM 725 C C . LEU A 1 102 ? 7.754 0.422 2.878 1.00 93.88 102 LEU A C 1
ATOM 727 O O . LEU A 1 102 ? 8.354 -0.424 3.538 1.00 93.88 102 LEU A O 1
ATOM 731 N N . LEU A 1 103 ? 7.272 1.548 3.391 1.00 93.19 103 LEU A N 1
ATOM 732 C CA . LEU A 1 103 ? 7.349 1.885 4.805 1.00 93.19 103 LEU A CA 1
ATOM 733 C C . LEU A 1 103 ? 5.932 1.971 5.360 1.00 93.19 103 LEU A C 1
ATOM 735 O O . LEU A 1 103 ? 5.079 2.668 4.805 1.00 93.19 103 LEU A O 1
ATOM 739 N N . LEU A 1 104 ? 5.686 1.230 6.434 1.00 92.31 104 LEU A N 1
ATOM 740 C CA . LEU A 1 104 ? 4.399 1.142 7.106 1.00 92.31 104 LEU A CA 1
ATOM 741 C C . LEU A 1 104 ? 4.612 1.627 8.535 1.00 92.31 104 LEU A C 1
ATOM 743 O O . LEU A 1 104 ? 5.378 1.019 9.270 1.00 92.31 104 LEU A O 1
ATOM 747 N N . TRP A 1 105 ? 3.928 2.698 8.917 1.00 93.38 105 TRP A N 1
ATOM 748 C CA . TRP A 1 105 ? 3.896 3.165 10.299 1.00 93.38 105 TRP A CA 1
ATOM 749 C C . TRP A 1 105 ? 2.578 2.757 10.915 1.00 93.38 105 TRP A C 1
ATOM 751 O O . TRP A 1 105 ? 1.515 2.962 10.313 1.00 93.38 105 TRP A O 1
ATOM 761 N N . ASN A 1 106 ? 2.649 2.228 12.124 1.00 91.94 106 ASN A N 1
ATOM 762 C CA . ASN A 1 106 ? 1.478 1.845 12.893 1.00 91.94 106 ASN A CA 1
ATOM 763 C C . ASN A 1 106 ? 1.170 2.875 13.997 1.00 91.94 106 ASN A C 1
ATOM 765 O O . ASN A 1 106 ? 1.854 3.894 14.132 1.00 91.94 106 ASN A O 1
ATOM 769 N N . GLU A 1 107 ? 0.070 2.681 14.721 1.00 89.38 107 GLU A N 1
ATOM 770 C CA . GLU A 1 107 ? -0.330 3.568 15.821 1.00 89.38 107 GLU A CA 1
ATOM 771 C C . GLU A 1 107 ? 0.426 3.264 17.127 1.00 89.38 107 GLU A C 1
ATOM 773 O O . GLU A 1 107 ? 0.482 4.121 18.015 1.00 89.38 107 GLU A O 1
ATOM 778 N N . SER A 1 108 ? 1.019 2.072 17.232 1.00 83.44 108 SER A N 1
ATOM 779 C CA . SER A 1 108 ? 1.793 1.605 18.388 1.00 83.44 108 SER A CA 1
ATOM 780 C C . SER A 1 108 ? 3.197 2.213 18.487 1.00 83.44 108 SER A C 1
ATOM 782 O O . SER A 1 108 ? 3.730 2.329 19.591 1.00 83.44 108 SER A O 1
ATOM 784 N N . GLU A 1 109 ? 3.787 2.642 17.370 1.00 71.81 109 GLU A N 1
ATOM 785 C CA . GLU A 1 109 ? 5.037 3.405 17.346 1.00 71.81 109 GLU A CA 1
ATOM 786 C C . GLU A 1 109 ? 4.790 4.847 17.835 1.00 71.81 109 GLU A C 1
ATOM 788 O O . GLU A 1 109 ? 4.230 5.690 17.120 1.00 71.81 109 GLU A O 1
ATOM 793 N N . ARG A 1 110 ? 5.179 5.129 19.087 1.00 59.34 110 ARG A N 1
ATOM 794 C CA . ARG A 1 110 ? 5.159 6.466 19.703 1.00 59.34 110 ARG A CA 1
ATOM 795 C C . ARG A 1 110 ? 6.548 7.057 19.857 1.00 59.34 110 ARG A C 1
ATOM 797 O O . ARG A 1 110 ? 7.444 6.323 20.322 1.00 59.34 110 ARG A O 1
#

pLDDT: mean 74.93, std 22.41, range [33.91, 98.38]

Secondary structure (DSSP, 8-state):
------------------------------PPPPPPP-----------PPP-----TT-EEEEE-SS-EEEEEES-TTTEEEEEEETTEEEEEE-SSS---EEEEESS--

Radius of gyration: 31.85 Å; chains: 1; bounding box: 67×56×66 Å